Protein AF-A0A958BNV0-F1 (afdb_monomer_lite)

Sequence (176 aa):
ELPTTLLKIGLMYMAAPEGFHGDPGAAIEHLELARALASSGSEEYFRSVAALGFASGMDGDLESAAQYFEEALTLRPNEPALQFLSGYFALESGKFDLAITRLRESLESGVCTKEAYGALGEAYGALGEEKTAEKFRALFESTSGAKPCEASYFIWKSETRLGEIQAMLKSLRPAP

Radius of gyration: 17.35 Å; chains: 1; bounding box: 41×33×57 Å

Secondary structure (DSSP, 8-state):
-HHHHHHHHHHHHHS--TT----HHHHHHHHHHHHHHSPTTSHHHHHHHHHHHHHHHHHT-HHHHHHHHHHHHHH-TT-HHHHHHHHHHHHHTT-HHHHHHHHHHHHHTTTTHHHHHHHHHHHHHHTT-HHHHHHHHHHHHH--SPPP-THHHHHH-----HHHHHHHHHHHSPP-

pLDDT: mean 82.77, std 16.57, range [38.88, 97.81]

Foldseek 3Di:
DQLVLLLLQLLVLQPQPPPGDRDLVSSLVSLVVSLVPDDPLDPSNLLSLLSNLQSCLVVVVLVSNLVSLVVSCVSPVLDLLSLQSNLQSCLVVLVLVSNLVSLVSSVVVLAQPLVSLQSNLSSCVSVVVNVRSVVSVVVNVPDDPRDHHCVVVSSPVPPQPPVNSVVVVVVPDDDD

Structure (mmCIF, N/CA/C/O backbone):
data_AF-A0A958BNV0-F1
#
_entry.id   AF-A0A958BNV0-F1
#
loop_
_atom_site.group_PDB
_atom_site.id
_atom_site.type_symbol
_atom_site.label_atom_id
_atom_site.label_alt_id
_atom_site.label_comp_id
_atom_site.label_asym_id
_atom_site.label_entity_id
_atom_site.label_seq_id
_atom_site.pdbx_PDB_ins_code
_atom_site.Cartn_x
_atom_site.Cartn_y
_atom_site.Cartn_z
_atom_site.occupancy
_atom_site.B_iso_or_equiv
_atom_site.auth_seq_id
_atom_site.auth_comp_id
_atom_site.auth_asym_id
_atom_site.auth_atom_id
_atom_site.pdbx_PDB_model_num
ATOM 1 N N . GLU A 1 1 ? 21.223 2.306 -15.512 1.00 72.62 1 GLU A N 1
ATOM 2 C CA . GLU A 1 1 ? 20.887 1.156 -16.378 1.00 72.62 1 GLU A CA 1
ATOM 3 C C . GLU A 1 1 ? 19.448 1.309 -16.859 1.00 72.62 1 GLU A C 1
ATOM 5 O O . GLU A 1 1 ? 18.705 2.064 -16.238 1.00 72.62 1 GLU A O 1
ATOM 10 N N . LEU A 1 2 ? 19.061 0.665 -17.965 1.00 81.94 2 LEU A N 1
ATOM 11 C CA . LEU A 1 2 ? 17.737 0.849 -18.579 1.00 81.94 2 LEU A CA 1
ATOM 12 C C . LEU A 1 2 ? 16.550 0.613 -17.610 1.00 81.94 2 LEU A C 1
ATOM 14 O O . LEU A 1 2 ? 15.661 1.467 -17.598 1.00 81.94 2 LEU A O 1
ATOM 18 N N . PRO A 1 3 ? 16.543 -0.423 -16.737 1.00 82.44 3 PRO A N 1
ATOM 19 C CA . PRO A 1 3 ? 15.467 -0.621 -15.756 1.00 82.44 3 PRO A CA 1
ATOM 20 C C . PRO A 1 3 ? 15.329 0.556 -14.786 1.00 82.44 3 PRO A C 1
ATOM 22 O O . PRO A 1 3 ? 14.235 1.054 -14.541 1.00 82.44 3 PRO A O 1
ATOM 25 N N . THR A 1 4 ? 16.455 1.078 -14.291 1.00 84.38 4 THR A N 1
ATOM 26 C CA . THR A 1 4 ? 16.480 2.250 -13.407 1.00 84.38 4 THR A CA 1
ATOM 27 C C . THR A 1 4 ? 15.919 3.495 -14.096 1.00 84.38 4 THR A C 1
ATOM 29 O O . THR A 1 4 ? 15.238 4.300 -13.463 1.00 84.38 4 THR A O 1
ATOM 32 N N . THR A 1 5 ? 16.218 3.689 -15.384 1.00 82.81 5 THR A N 1
ATOM 33 C CA . THR A 1 5 ? 15.708 4.829 -16.159 1.00 82.81 5 THR A CA 1
ATOM 34 C C . THR A 1 5 ? 14.199 4.728 -16.360 1.00 82.81 5 THR A C 1
ATOM 36 O O . THR A 1 5 ? 13.499 5.715 -16.150 1.00 82.81 5 THR A O 1
ATOM 39 N N . LEU A 1 6 ? 13.694 3.544 -16.705 1.00 85.06 6 LEU A N 1
ATOM 40 C CA . LEU A 1 6 ? 12.261 3.295 -16.869 1.00 85.06 6 LEU A CA 1
ATOM 41 C C . LEU A 1 6 ? 11.497 3.482 -15.557 1.00 85.06 6 LEU A C 1
ATOM 43 O O . LEU A 1 6 ? 10.493 4.191 -15.541 1.00 85.06 6 LEU A O 1
ATOM 47 N N . LEU A 1 7 ? 12.037 2.970 -14.446 1.00 85.12 7 LEU A N 1
ATOM 48 C CA . LEU A 1 7 ? 11.500 3.209 -13.107 1.00 85.12 7 LEU A CA 1
ATOM 49 C C . LEU A 1 7 ? 11.358 4.713 -12.837 1.00 85.12 7 LEU A C 1
ATOM 51 O O . LEU A 1 7 ? 10.289 5.181 -12.461 1.00 85.12 7 LEU A O 1
ATOM 55 N N . LYS A 1 8 ? 12.412 5.498 -13.088 1.00 82.31 8 LYS A N 1
ATOM 56 C CA . LYS A 1 8 ? 12.392 6.957 -12.885 1.00 82.31 8 LYS A CA 1
ATOM 57 C C . LYS A 1 8 ? 11.352 7.673 -13.751 1.00 82.31 8 LYS A C 1
ATOM 59 O O . LYS A 1 8 ? 10.729 8.616 -13.271 1.00 82.31 8 LYS A O 1
ATOM 64 N N . ILE A 1 9 ? 11.163 7.246 -15.001 1.00 80.31 9 ILE A N 1
ATOM 65 C CA . ILE A 1 9 ? 10.136 7.813 -15.888 1.00 80.31 9 ILE A CA 1
ATOM 66 C C . ILE A 1 9 ? 8.737 7.493 -15.351 1.00 80.31 9 ILE A C 1
ATOM 68 O O . ILE A 1 9 ? 7.910 8.396 -15.254 1.00 80.31 9 ILE A O 1
ATOM 72 N N . GLY A 1 10 ? 8.493 6.249 -14.933 1.00 82.25 10 GLY A N 1
ATOM 73 C CA . GLY A 1 10 ? 7.226 5.857 -14.316 1.00 82.25 10 GLY A CA 1
ATOM 74 C C . GLY A 1 10 ? 6.901 6.682 -13.068 1.00 82.25 10 GLY A C 1
ATOM 75 O O . GLY A 1 10 ? 5.823 7.259 -12.962 1.00 82.25 10 GLY A O 1
ATOM 76 N N . LEU A 1 11 ? 7.875 6.846 -12.165 1.00 80.88 11 LEU A N 1
ATOM 77 C CA . LEU A 1 11 ? 7.724 7.687 -10.970 1.00 80.88 11 LEU A CA 1
ATOM 78 C C . LEU A 1 11 ? 7.418 9.159 -11.310 1.00 80.88 11 LEU A C 1
ATOM 80 O O . LEU A 1 11 ? 6.654 9.801 -10.595 1.00 80.88 11 LEU A O 1
ATOM 84 N N . MET A 1 12 ? 7.968 9.697 -12.403 1.00 77.06 12 MET A N 1
ATOM 85 C CA . MET A 1 12 ? 7.686 11.066 -12.855 1.00 77.06 12 MET A CA 1
ATOM 86 C C . MET A 1 12 ? 6.234 11.236 -13.309 1.00 77.06 12 MET A C 1
ATOM 88 O O . MET A 1 12 ? 5.615 12.237 -12.951 1.00 77.06 12 MET A O 1
ATOM 92 N N . TYR A 1 13 ? 5.691 10.281 -14.069 1.00 77.56 13 TYR A N 1
ATOM 93 C CA . TYR A 1 13 ? 4.287 10.326 -14.488 1.00 77.56 13 TYR A CA 1
ATOM 94 C C . TYR A 1 13 ? 3.330 10.324 -13.289 1.00 77.56 13 TYR A C 1
ATOM 96 O O . TYR A 1 13 ? 2.276 10.951 -13.349 1.00 77.56 13 TYR A O 1
ATOM 104 N N . MET A 1 14 ? 3.740 9.734 -12.162 1.00 77.25 14 MET A N 1
ATOM 105 C CA . MET A 1 14 ? 2.995 9.814 -10.902 1.00 77.25 14 MET A CA 1
ATOM 106 C C . MET A 1 14 ? 3.199 11.132 -10.137 1.00 77.25 14 MET A C 1
ATOM 108 O O . MET A 1 14 ? 2.303 11.560 -9.415 1.00 77.25 14 MET A O 1
ATOM 112 N N . ALA A 1 15 ? 4.366 11.775 -10.254 1.00 65.50 15 ALA A N 1
ATOM 113 C CA . ALA A 1 15 ? 4.792 12.864 -9.369 1.00 65.50 15 ALA A CA 1
ATOM 114 C C . ALA A 1 15 ? 4.165 14.245 -9.652 1.00 65.50 15 ALA A C 1
ATOM 116 O O . ALA A 1 15 ? 4.508 15.189 -8.946 1.00 65.50 15 ALA A O 1
ATOM 117 N N . ALA A 1 16 ? 3.265 14.375 -10.636 1.00 58.59 16 ALA A N 1
ATOM 118 C CA . ALA A 1 16 ? 2.461 15.579 -10.899 1.00 58.59 16 ALA A CA 1
ATOM 119 C C . ALA A 1 16 ? 3.199 16.921 -10.636 1.00 58.59 16 ALA A C 1
ATOM 121 O O . ALA A 1 16 ? 2.752 17.715 -9.800 1.00 58.59 16 ALA A O 1
ATOM 122 N N . PRO A 1 17 ? 4.359 17.188 -11.280 1.00 52.16 17 PRO A N 1
ATOM 123 C CA . PRO A 1 17 ? 5.038 18.467 -11.098 1.00 52.16 17 PRO A CA 1
ATOM 124 C C . PRO A 1 17 ? 4.099 19.616 -11.501 1.00 52.16 17 PRO A C 1
ATOM 126 O O . PRO A 1 17 ? 3.302 19.467 -12.427 1.00 52.16 17 PRO A O 1
ATOM 129 N N . GLU A 1 18 ? 4.180 20.733 -10.766 1.00 38.88 18 GLU A N 1
ATOM 130 C CA . GLU A 1 18 ? 3.240 21.868 -10.787 1.00 38.88 18 GLU A CA 1
ATOM 131 C C . GLU A 1 18 ? 2.550 22.098 -12.147 1.00 38.88 18 GLU A C 1
ATOM 133 O O . GLU A 1 18 ? 3.185 22.464 -13.136 1.00 38.88 18 GLU A O 1
ATOM 138 N N . GLY A 1 19 ? 1.227 21.899 -12.183 1.00 41.50 19 GLY A N 1
ATOM 139 C CA . GLY A 1 19 ? 0.388 22.151 -13.361 1.00 41.50 19 GLY A CA 1
ATOM 140 C C . GLY A 1 19 ? 0.072 20.932 -14.235 1.00 41.50 19 GLY A C 1
ATOM 141 O O . GLY A 1 19 ? -0.676 21.082 -15.200 1.00 41.50 19 GLY A O 1
ATOM 142 N N . PHE A 1 20 ? 0.577 19.741 -13.902 1.00 45.59 20 PHE A N 1
ATOM 143 C CA . PHE A 1 20 ? 0.160 18.478 -14.519 1.00 45.59 20 PHE A CA 1
ATOM 144 C C . PHE A 1 20 ? -0.625 17.613 -13.529 1.00 45.59 20 PHE A C 1
ATOM 146 O O . PHE A 1 20 ? -0.197 17.421 -12.395 1.00 45.59 20 PHE A O 1
ATOM 153 N N . HIS A 1 21 ? -1.757 17.055 -13.965 1.00 56.28 21 HIS A N 1
ATOM 154 C CA . HIS A 1 21 ? -2.347 15.903 -13.285 1.00 56.28 21 HIS A CA 1
ATOM 155 C C . HIS A 1 21 ? -1.420 14.701 -13.514 1.00 56.28 21 HIS A C 1
ATOM 157 O O . HIS A 1 21 ? -0.919 14.527 -14.625 1.00 56.28 21 HIS A O 1
ATOM 163 N N . GLY A 1 22 ? -1.147 13.916 -12.468 1.00 67.38 22 GLY A N 1
ATOM 164 C CA . GLY A 1 22 ? -0.410 12.662 -12.625 1.00 67.38 22 GLY A CA 1
ATOM 165 C C . GLY A 1 22 ? -1.139 11.744 -13.608 1.00 67.38 22 GLY A C 1
ATOM 166 O O . GLY A 1 22 ? -2.368 11.730 -13.634 1.00 67.38 22 GLY A O 1
ATOM 167 N N . ASP A 1 23 ? -0.382 11.015 -14.421 1.00 81.19 23 ASP A N 1
ATOM 168 C CA . ASP A 1 23 ? -0.899 10.057 -15.399 1.00 81.19 23 ASP A CA 1
ATOM 169 C C . ASP A 1 23 ? -0.504 8.644 -14.941 1.00 81.19 23 ASP A C 1
ATOM 171 O O . ASP A 1 23 ? 0.581 8.156 -15.282 1.00 81.19 23 ASP A O 1
ATOM 175 N N . PRO A 1 24 ? -1.318 8.009 -14.078 1.00 82.00 24 PRO A N 1
ATOM 176 C CA . PRO A 1 24 ? -0.999 6.690 -13.551 1.00 82.00 24 PRO A CA 1
ATOM 177 C C . PRO A 1 24 ? -0.956 5.625 -14.657 1.00 82.00 24 PRO A C 1
ATOM 179 O O . PRO A 1 24 ? -0.101 4.745 -14.593 1.00 82.00 24 PRO A O 1
ATOM 182 N N . GLY A 1 25 ? -1.762 5.753 -15.716 1.00 85.88 25 GLY A N 1
ATOM 183 C CA . GLY A 1 25 ? -1.708 4.869 -16.883 1.00 85.88 25 GLY A CA 1
ATOM 184 C C . GLY A 1 25 ? -0.348 4.913 -17.585 1.00 85.88 25 GLY A C 1
ATOM 185 O O . GLY A 1 25 ? 0.303 3.880 -17.758 1.00 85.88 25 GLY A O 1
ATOM 186 N N . ALA A 1 26 ? 0.149 6.112 -17.904 1.00 85.25 26 ALA A N 1
ATOM 187 C CA . ALA A 1 26 ? 1.483 6.271 -18.489 1.00 85.25 26 ALA A CA 1
ATOM 188 C C . ALA A 1 26 ? 2.604 5.824 -17.533 1.00 85.25 26 ALA A C 1
ATOM 190 O O . ALA A 1 26 ? 3.645 5.327 -17.979 1.00 85.25 26 ALA A O 1
ATOM 191 N N . ALA A 1 27 ? 2.410 5.972 -16.218 1.00 87.31 27 ALA A N 1
ATOM 192 C CA . ALA A 1 27 ? 3.346 5.445 -15.231 1.00 87.31 27 ALA A CA 1
ATOM 193 C C . ALA A 1 27 ? 3.431 3.914 -15.298 1.00 87.31 27 ALA A C 1
ATOM 195 O O . ALA A 1 27 ? 4.539 3.376 -15.359 1.00 87.31 27 ALA A O 1
ATOM 196 N N . ILE A 1 28 ? 2.286 3.226 -15.340 1.00 92.00 28 ILE A N 1
ATOM 197 C CA . ILE A 1 28 ? 2.195 1.760 -15.368 1.00 92.00 28 ILE A CA 1
ATOM 198 C C . ILE A 1 28 ? 2.986 1.180 -16.545 1.00 92.00 28 ILE A C 1
ATOM 200 O O . ILE A 1 28 ? 3.789 0.272 -16.336 1.00 92.00 28 ILE A O 1
ATOM 204 N N . GLU A 1 29 ? 2.860 1.749 -17.749 1.00 89.50 29 GLU A N 1
ATOM 205 C CA . GLU A 1 29 ? 3.590 1.268 -18.935 1.00 89.50 29 GLU A CA 1
ATOM 206 C C . GLU A 1 29 ? 5.113 1.226 -18.716 1.00 89.50 29 GLU A C 1
ATOM 208 O O . GLU A 1 29 ? 5.786 0.239 -19.026 1.00 89.50 29 GLU A O 1
ATOM 213 N N . HIS A 1 30 ? 5.673 2.295 -18.149 1.00 88.19 30 HIS A N 1
ATOM 214 C CA . HIS A 1 30 ? 7.113 2.402 -17.924 1.00 88.19 30 HIS A CA 1
ATOM 215 C C . HIS A 1 30 ? 7.578 1.529 -16.758 1.00 88.19 30 HIS A C 1
ATOM 217 O O . HIS A 1 30 ? 8.667 0.952 -16.815 1.00 88.19 30 HIS A O 1
ATOM 223 N N . LEU A 1 31 ? 6.767 1.417 -15.706 1.00 91.31 31 LEU A N 1
ATOM 224 C CA . LEU A 1 31 ? 7.084 0.595 -14.543 1.00 91.31 31 LEU A CA 1
ATOM 225 C C . LEU A 1 31 ? 7.021 -0.904 -14.865 1.00 91.31 31 LEU A C 1
ATOM 227 O O . LEU A 1 31 ? 7.844 -1.663 -14.357 1.00 91.31 31 LEU A O 1
ATOM 231 N N . GLU A 1 32 ? 6.125 -1.325 -15.759 1.00 93.94 32 GLU A N 1
ATOM 232 C CA . GLU A 1 32 ? 6.072 -2.705 -16.247 1.00 93.94 32 GLU A CA 1
ATOM 233 C C . GLU A 1 32 ? 7.331 -3.092 -17.016 1.00 93.94 32 GLU A C 1
ATOM 235 O O . GLU A 1 32 ? 7.940 -4.136 -16.767 1.00 93.94 32 GLU A O 1
ATOM 240 N N . LEU A 1 33 ? 7.790 -2.211 -17.907 1.00 91.94 33 LEU A N 1
ATOM 241 C CA . LEU A 1 33 ? 9.056 -2.412 -18.607 1.00 91.94 33 LEU A CA 1
ATOM 242 C C . LEU A 1 33 ? 10.240 -2.422 -17.630 1.00 91.94 33 LEU A C 1
ATOM 244 O O . LEU A 1 33 ? 11.161 -3.226 -17.788 1.00 91.94 33 LEU A O 1
ATOM 248 N N . ALA A 1 34 ? 10.221 -1.562 -16.607 1.00 90.56 34 ALA A N 1
ATOM 249 C CA . ALA A 1 34 ? 11.246 -1.549 -15.566 1.00 90.56 34 ALA A CA 1
ATOM 250 C C . ALA A 1 34 ? 11.286 -2.875 -14.793 1.00 90.56 34 ALA A C 1
ATOM 252 O O . ALA A 1 34 ? 12.367 -3.439 -14.615 1.00 90.56 34 ALA A O 1
ATOM 253 N N . ARG A 1 35 ? 10.120 -3.405 -14.403 1.00 94.31 35 ARG A N 1
ATOM 254 C CA . ARG A 1 35 ? 9.970 -4.709 -13.744 1.00 94.31 35 ARG A CA 1
ATOM 255 C C . ARG A 1 35 ? 10.486 -5.846 -14.623 1.00 94.31 35 ARG A C 1
ATOM 257 O O . ARG A 1 35 ? 11.293 -6.643 -14.158 1.00 94.31 35 ARG A O 1
ATOM 264 N N . ALA A 1 36 ? 10.063 -5.898 -15.886 1.00 93.62 36 ALA A N 1
ATOM 265 C CA . ALA A 1 36 ? 10.410 -6.975 -16.815 1.00 93.62 36 ALA A CA 1
ATOM 266 C C . ALA A 1 36 ? 11.915 -7.057 -17.123 1.00 93.62 36 ALA A C 1
ATOM 268 O O . ALA A 1 36 ? 12.434 -8.135 -17.410 1.00 93.62 36 ALA A O 1
ATOM 269 N N . LEU A 1 37 ? 12.615 -5.920 -17.086 1.00 91.81 37 LEU A N 1
ATOM 270 C CA . LEU A 1 37 ? 14.051 -5.840 -17.361 1.00 91.81 37 LEU A CA 1
ATOM 271 C C . LEU A 1 37 ? 14.920 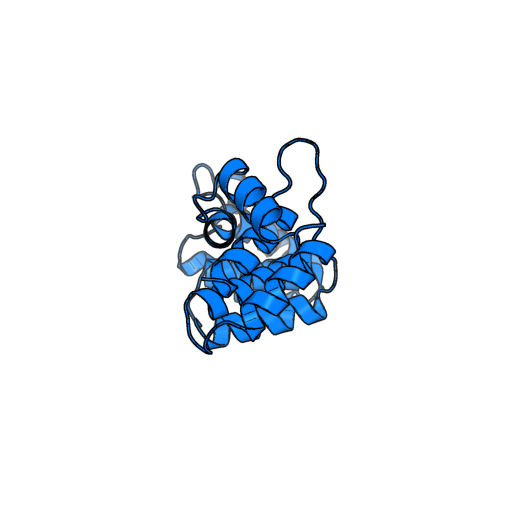-5.926 -16.100 1.00 91.81 37 LEU A C 1
ATOM 273 O O . LEU A 1 37 ? 16.133 -6.118 -16.213 1.00 91.81 37 LEU A O 1
ATOM 277 N N . ALA A 1 38 ? 14.341 -5.746 -14.913 1.00 91.19 38 ALA A N 1
ATOM 278 C CA . ALA A 1 38 ? 15.059 -5.870 -13.656 1.00 91.19 38 ALA A CA 1
ATOM 279 C C . ALA A 1 38 ? 15.240 -7.346 -13.276 1.00 91.19 38 ALA A C 1
ATOM 281 O O . ALA A 1 38 ? 14.347 -8.175 -13.440 1.00 91.19 38 ALA A O 1
ATOM 282 N N . SER A 1 39 ? 16.403 -7.679 -12.717 1.00 91.25 39 SER A N 1
ATOM 283 C CA . SER A 1 39 ? 16.641 -9.011 -12.163 1.00 91.25 39 SER A CA 1
ATOM 284 C C . SER A 1 39 ? 15.687 -9.272 -10.997 1.00 91.25 39 SER A C 1
ATOM 286 O O . SER A 1 39 ? 15.598 -8.460 -10.075 1.00 91.25 39 SER A O 1
ATOM 288 N N . SER A 1 40 ? 15.021 -10.428 -10.997 1.00 84.00 40 SER A N 1
ATOM 289 C CA . SER A 1 40 ? 14.136 -10.839 -9.904 1.00 84.00 40 SER A CA 1
ATOM 290 C C . SER A 1 40 ? 14.866 -10.762 -8.557 1.00 84.00 40 SER A C 1
ATOM 292 O O . SER A 1 40 ? 15.915 -11.388 -8.385 1.00 84.00 40 SER A O 1
ATOM 294 N N . GLY A 1 41 ? 14.321 -9.994 -7.612 1.00 83.44 41 GLY A N 1
ATOM 295 C CA . GLY A 1 41 ? 14.915 -9.769 -6.289 1.00 83.44 41 GLY A CA 1
ATOM 296 C C . GLY A 1 41 ? 15.878 -8.578 -6.186 1.00 83.44 41 GLY A C 1
ATOM 297 O O . GLY A 1 41 ? 16.385 -8.323 -5.093 1.00 83.44 41 GLY A O 1
ATOM 298 N N . SER A 1 42 ? 16.128 -7.830 -7.269 1.00 88.81 42 SER A N 1
ATOM 299 C CA . SER A 1 42 ? 16.881 -6.571 -7.190 1.00 88.81 42 SER A CA 1
ATOM 300 C C . SER A 1 42 ? 16.068 -5.458 -6.513 1.00 88.81 42 SER A C 1
ATOM 302 O O . SER A 1 42 ? 14.838 -5.521 -6.423 1.00 88.81 42 SER A O 1
ATOM 304 N N . GLU A 1 43 ? 16.755 -4.410 -6.047 1.00 86.69 43 GLU A N 1
ATOM 305 C CA . GLU A 1 43 ? 16.107 -3.200 -5.521 1.00 86.69 43 GLU A CA 1
ATOM 306 C C . GLU A 1 43 ? 15.187 -2.569 -6.575 1.00 86.69 43 GLU A C 1
ATOM 308 O O . GLU A 1 43 ? 14.071 -2.168 -6.265 1.00 86.69 43 GLU A O 1
ATOM 313 N N . GLU A 1 44 ? 15.624 -2.512 -7.832 1.00 87.56 44 GLU A N 1
ATOM 314 C CA . GLU A 1 44 ? 14.852 -1.966 -8.949 1.00 87.56 44 GLU A CA 1
ATOM 315 C C . GLU A 1 44 ? 13.592 -2.782 -9.217 1.00 87.56 44 GLU A C 1
ATOM 317 O O . GLU A 1 44 ? 12.542 -2.188 -9.455 1.00 87.56 44 GLU A O 1
ATOM 322 N N . TYR A 1 45 ? 13.675 -4.114 -9.145 1.00 91.25 45 TYR A N 1
ATOM 323 C CA . TYR A 1 45 ? 12.509 -4.981 -9.289 1.00 91.25 45 TYR A CA 1
ATOM 324 C C . TYR A 1 45 ? 11.487 -4.675 -8.193 1.00 91.25 45 TYR A C 1
ATOM 326 O O . TYR A 1 45 ? 10.346 -4.325 -8.488 1.00 91.25 45 TYR A O 1
ATOM 334 N N . PHE A 1 46 ? 11.925 -4.701 -6.930 1.00 91.62 46 PHE A N 1
ATOM 335 C CA . PHE A 1 46 ? 11.081 -4.377 -5.781 1.00 91.62 46 PHE A CA 1
ATOM 336 C C . PHE A 1 46 ? 10.433 -2.990 -5.912 1.00 91.62 46 PHE A C 1
ATOM 338 O O . PHE A 1 46 ? 9.221 -2.853 -5.758 1.00 91.62 46 PHE A O 1
ATOM 345 N N . ARG A 1 47 ? 11.221 -1.962 -6.247 1.00 88.75 47 ARG A N 1
ATOM 346 C CA . ARG A 1 47 ? 10.722 -0.589 -6.400 1.00 88.75 47 ARG A CA 1
ATOM 347 C C . ARG A 1 47 ? 9.748 -0.439 -7.561 1.00 88.75 47 ARG A C 1
ATOM 349 O O . ARG A 1 47 ? 8.810 0.342 -7.442 1.00 88.75 47 ARG A O 1
AT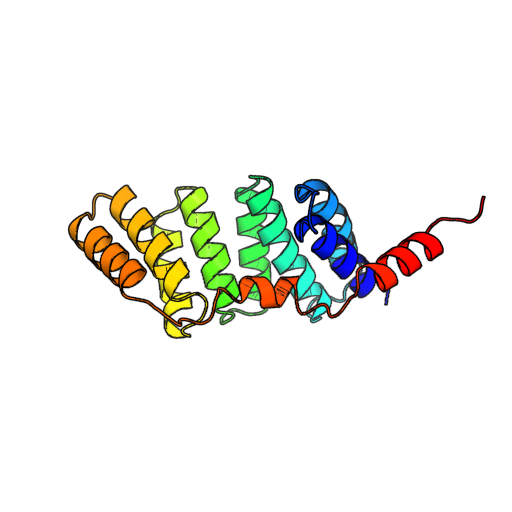OM 356 N N . SER A 1 48 ? 9.960 -1.162 -8.660 1.00 91.06 48 SER A N 1
ATOM 357 C CA . SER A 1 48 ? 9.056 -1.137 -9.816 1.00 91.06 48 SER A CA 1
ATOM 358 C C . SER A 1 48 ? 7.715 -1.769 -9.467 1.00 91.06 48 SER A C 1
ATOM 360 O O . SER A 1 48 ? 6.683 -1.163 -9.727 1.00 91.06 48 SER A O 1
ATOM 362 N N . VAL A 1 49 ? 7.720 -2.923 -8.794 1.00 94.12 49 VAL A N 1
ATOM 363 C CA . VAL A 1 49 ? 6.496 -3.592 -8.321 1.00 94.12 49 VAL A CA 1
ATOM 364 C C . VAL A 1 49 ? 5.754 -2.731 -7.291 1.00 94.12 49 VAL A C 1
ATOM 366 O O . VAL A 1 49 ? 4.555 -2.508 -7.420 1.00 94.12 49 VAL A O 1
ATOM 369 N N . ALA A 1 50 ? 6.459 -2.168 -6.307 1.00 91.94 50 ALA A N 1
ATOM 370 C CA . ALA A 1 50 ? 5.867 -1.255 -5.327 1.00 91.94 50 ALA A CA 1
ATOM 371 C C . ALA A 1 50 ? 5.220 -0.024 -5.990 1.00 91.94 50 ALA A C 1
ATOM 373 O O . ALA A 1 50 ? 4.112 0.379 -5.630 1.00 91.94 50 ALA A O 1
ATOM 374 N N . ALA A 1 51 ? 5.903 0.564 -6.977 1.00 89.69 51 ALA A N 1
ATOM 375 C CA . ALA A 1 51 ? 5.389 1.694 -7.737 1.00 89.69 51 ALA A CA 1
ATOM 376 C C . ALA A 1 51 ? 4.195 1.307 -8.623 1.00 89.69 51 ALA A C 1
ATOM 378 O O . ALA A 1 51 ? 3.269 2.103 -8.731 1.00 89.69 51 ALA A O 1
ATOM 379 N N . LEU A 1 52 ? 4.176 0.101 -9.207 1.00 93.56 52 LEU A N 1
ATOM 380 C CA . LEU A 1 52 ? 3.026 -0.421 -9.957 1.00 93.56 52 LEU A CA 1
ATOM 381 C C . LEU A 1 52 ? 1.794 -0.565 -9.066 1.00 93.56 52 LEU A C 1
ATOM 383 O O . LEU A 1 52 ? 0.703 -0.183 -9.484 1.00 93.56 52 LEU A O 1
ATOM 387 N N . GLY A 1 53 ? 1.966 -1.054 -7.834 1.00 93.56 53 GLY A N 1
ATOM 388 C CA . GLY A 1 53 ? 0.875 -1.143 -6.861 1.00 93.56 53 GLY A CA 1
ATOM 389 C C . GLY A 1 53 ? 0.260 0.219 -6.562 1.00 93.56 53 GLY A C 1
ATOM 390 O O . GLY A 1 53 ? -0.956 0.386 -6.634 1.00 93.56 53 GLY A O 1
ATOM 391 N N . PHE A 1 54 ? 1.105 1.222 -6.315 1.00 90.50 54 PHE A N 1
ATOM 392 C CA . PHE A 1 54 ? 0.645 2.591 -6.097 1.00 90.50 54 PHE A CA 1
ATOM 393 C C . PHE A 1 54 ? -0.015 3.194 -7.347 1.00 90.50 54 PHE A C 1
ATOM 395 O O . PHE A 1 54 ? -1.107 3.7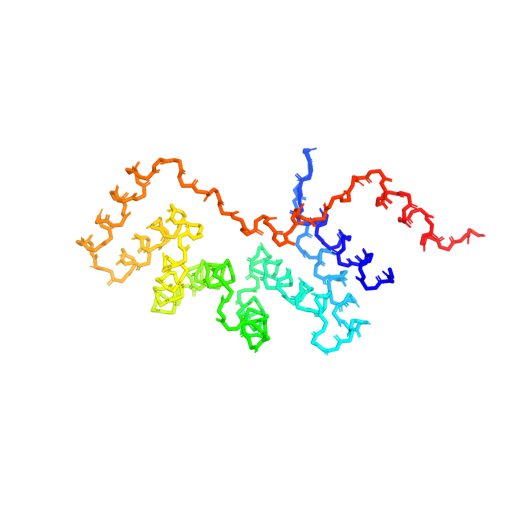46 -7.245 1.00 90.50 54 PHE A O 1
ATOM 402 N N . ALA A 1 55 ? 0.609 3.061 -8.521 1.00 89.75 55 ALA A N 1
ATOM 403 C CA . ALA A 1 55 ? 0.084 3.593 -9.776 1.00 89.75 55 ALA A CA 1
ATOM 404 C C . ALA A 1 55 ? -1.282 2.987 -10.127 1.00 89.75 55 ALA A C 1
ATOM 406 O O . ALA A 1 55 ? -2.207 3.727 -10.436 1.00 89.75 55 ALA A O 1
ATOM 407 N N . SER A 1 56 ? -1.427 1.665 -10.000 1.00 92.75 56 SER A N 1
ATOM 408 C CA . SER A 1 56 ? -2.691 0.962 -10.265 1.00 92.75 56 SER A CA 1
ATOM 409 C C . SER A 1 56 ? -3.787 1.403 -9.296 1.00 92.75 56 SER A C 1
ATOM 411 O O . SER A 1 56 ? -4.917 1.646 -9.706 1.00 92.75 56 SER A O 1
ATOM 413 N N . GLY A 1 57 ? -3.446 1.592 -8.017 1.00 90.88 57 GLY A N 1
ATOM 414 C CA . GLY A 1 57 ? -4.391 2.100 -7.025 1.00 90.88 57 GLY A CA 1
ATOM 415 C C . GLY A 1 57 ? -4.866 3.519 -7.346 1.00 90.88 57 GLY A C 1
ATOM 416 O O . GLY A 1 57 ? -6.055 3.808 -7.250 1.00 90.88 57 GLY A O 1
ATOM 417 N N . MET A 1 58 ? -3.951 4.386 -7.791 1.00 87.56 58 MET A N 1
ATOM 418 C CA . MET A 1 58 ? -4.272 5.744 -8.247 1.00 87.56 58 MET A CA 1
ATOM 419 C C . MET A 1 58 ? -5.100 5.762 -9.541 1.00 87.56 58 MET A C 1
ATOM 421 O O . MET A 1 58 ? -5.903 6.672 -9.726 1.00 87.56 58 MET A O 1
ATOM 425 N N . ASP A 1 59 ? -4.916 4.773 -10.418 1.00 89.75 59 ASP A N 1
ATOM 426 C CA . ASP A 1 59 ? -5.720 4.574 -11.634 1.00 89.75 59 ASP A CA 1
ATOM 427 C C . ASP A 1 59 ? -7.124 4.009 -11.334 1.00 89.75 59 ASP A C 1
ATOM 429 O O . ASP A 1 59 ? -8.003 3.997 -12.192 1.00 89.75 59 ASP A O 1
ATOM 433 N N . GLY A 1 60 ? -7.357 3.549 -10.100 1.00 92.00 60 GLY A N 1
ATOM 434 C CA . GLY A 1 60 ? -8.596 2.895 -9.680 1.00 92.00 60 GLY A CA 1
ATOM 435 C C . GLY A 1 60 ? -8.643 1.393 -9.974 1.00 92.00 60 GLY A C 1
ATOM 436 O O . GLY A 1 60 ? -9.624 0.738 -9.614 1.00 92.00 60 GLY A O 1
ATOM 437 N N . ASP A 1 61 ? -7.589 0.815 -10.557 1.00 95.69 61 ASP A N 1
ATOM 438 C CA . ASP A 1 61 ? -7.420 -0.636 -10.665 1.00 95.69 61 ASP A CA 1
ATOM 439 C C . ASP A 1 61 ? -6.918 -1.215 -9.334 1.00 95.69 61 ASP A C 1
ATOM 441 O O . ASP A 1 61 ? -5.750 -1.570 -9.129 1.00 95.69 61 ASP A O 1
ATOM 445 N N . LEU A 1 62 ? -7.853 -1.287 -8.392 1.00 94.94 62 LEU A N 1
ATOM 446 C CA . LEU A 1 62 ? -7.613 -1.750 -7.033 1.00 94.94 62 LEU A CA 1
ATOM 447 C C . LEU A 1 62 ? -7.284 -3.250 -6.953 1.00 94.94 62 LEU A C 1
ATOM 449 O O . LEU A 1 62 ? -6.683 -3.703 -5.974 1.00 94.94 62 LEU A O 1
ATOM 453 N N . GLU A 1 63 ? -7.668 -4.036 -7.962 1.00 96.00 63 GLU A N 1
ATOM 454 C CA . GLU A 1 63 ? -7.337 -5.459 -8.020 1.00 96.00 63 GLU A CA 1
ATOM 455 C C . GLU A 1 63 ? -5.861 -5.651 -8.368 1.00 96.00 63 GLU A C 1
ATOM 457 O O . GLU A 1 63 ? -5.145 -6.321 -7.614 1.00 96.00 63 GLU A O 1
ATOM 462 N N . SER A 1 64 ? -5.383 -5.002 -9.434 1.00 95.69 64 SER A N 1
ATOM 463 C CA . SER A 1 64 ? -3.962 -5.014 -9.796 1.00 95.69 64 SER A CA 1
ATOM 464 C C . SER A 1 64 ? -3.101 -4.394 -8.697 1.00 95.69 64 SER A C 1
ATOM 466 O O . SER A 1 64 ? -2.056 -4.946 -8.347 1.00 95.69 64 SER A O 1
ATOM 468 N N . ALA A 1 65 ? -3.566 -3.306 -8.071 1.00 95.44 65 ALA A N 1
ATOM 469 C CA . ALA A 1 65 ? -2.878 -2.690 -6.938 1.00 95.44 65 ALA A CA 1
ATOM 470 C C . ALA A 1 65 ? -2.605 -3.701 -5.815 1.00 95.44 65 ALA A C 1
ATOM 472 O O . ALA A 1 65 ? -1.470 -3.839 -5.355 1.00 95.44 65 ALA A O 1
ATOM 473 N N . ALA A 1 66 ? -3.632 -4.456 -5.411 1.00 95.75 66 ALA A N 1
ATOM 474 C CA . ALA A 1 66 ? -3.505 -5.475 -4.376 1.00 95.75 66 ALA A CA 1
ATOM 475 C C . ALA A 1 66 ? -2.512 -6.581 -4.769 1.00 95.75 66 ALA A C 1
ATOM 477 O O . ALA A 1 66 ? -1.705 -6.992 -3.936 1.00 95.75 66 ALA A O 1
ATOM 478 N N . GLN A 1 67 ? -2.527 -7.033 -6.027 1.00 96.94 67 GLN A N 1
ATOM 479 C CA . GLN A 1 67 ? -1.589 -8.050 -6.515 1.00 96.94 67 GLN A CA 1
ATOM 480 C C . GLN A 1 67 ? -0.136 -7.565 -6.442 1.00 96.94 67 GLN A C 1
ATOM 482 O O . GLN A 1 67 ? 0.720 -8.273 -5.908 1.00 96.94 67 GLN A O 1
ATOM 487 N N . TYR A 1 68 ? 0.141 -6.343 -6.902 1.00 96.19 68 TYR A N 1
ATOM 488 C CA . TYR A 1 68 ? 1.487 -5.772 -6.838 1.00 96.19 68 TYR A CA 1
ATOM 489 C C . TYR A 1 68 ? 1.951 -5.508 -5.405 1.00 96.19 68 TYR A C 1
ATOM 491 O O . TYR A 1 68 ? 3.120 -5.734 -5.093 1.00 96.19 68 TYR A O 1
ATOM 499 N N . PHE A 1 69 ? 1.067 -5.070 -4.503 1.00 94.56 69 PHE A N 1
ATOM 500 C CA . PHE A 1 69 ? 1.446 -4.911 -3.098 1.00 94.56 69 PHE A CA 1
ATOM 501 C C . PHE A 1 69 ? 1.784 -6.245 -2.435 1.00 94.56 69 PHE A C 1
ATOM 503 O O . PHE A 1 69 ? 2.784 -6.316 -1.726 1.00 94.56 69 PHE A O 1
ATOM 510 N N . GLU A 1 70 ? 1.018 -7.306 -2.686 1.00 95.44 70 GLU A N 1
ATOM 511 C CA . GLU A 1 70 ? 1.339 -8.644 -2.170 1.00 95.44 70 GLU A CA 1
ATOM 512 C C . GLU A 1 70 ? 2.645 -9.193 -2.773 1.00 95.44 70 GLU A C 1
ATOM 514 O O . GLU A 1 70 ? 3.460 -9.789 -2.062 1.00 95.44 70 GLU A O 1
ATOM 519 N N . GLU A 1 71 ? 2.914 -8.932 -4.055 1.00 95.12 71 GLU A N 1
ATOM 520 C CA . GLU A 1 71 ? 4.197 -9.269 -4.682 1.00 95.12 71 GLU A CA 1
ATOM 521 C C . GLU A 1 71 ? 5.362 -8.517 -4.009 1.00 95.12 71 GLU A C 1
ATOM 523 O O . GLU A 1 71 ? 6.356 -9.128 -3.605 1.00 95.12 71 GLU A O 1
ATOM 528 N N . ALA A 1 72 ? 5.236 -7.203 -3.810 1.00 92.38 72 ALA A N 1
ATOM 529 C CA . ALA A 1 72 ? 6.261 -6.397 -3.149 1.00 92.38 72 ALA A CA 1
ATOM 530 C C . ALA A 1 72 ? 6.472 -6.811 -1.680 1.00 92.38 72 ALA A C 1
ATOM 532 O O . ALA A 1 72 ? 7.614 -6.905 -1.222 1.00 92.38 72 ALA A O 1
ATOM 533 N N . LEU A 1 73 ? 5.396 -7.122 -0.951 1.00 92.25 73 LEU A N 1
ATOM 534 C CA . LEU A 1 73 ? 5.454 -7.618 0.426 1.00 92.25 73 LEU A CA 1
ATOM 535 C C . LEU A 1 73 ? 6.024 -9.042 0.509 1.00 92.25 73 LEU A C 1
ATOM 537 O O . LEU A 1 73 ? 6.659 -9.379 1.501 1.00 92.25 73 LEU A O 1
ATOM 541 N N . THR A 1 74 ? 5.908 -9.865 -0.536 1.00 94.25 74 THR A N 1
ATOM 542 C CA . THR A 1 74 ? 6.610 -11.161 -0.596 1.00 94.25 74 THR A CA 1
ATOM 543 C C . THR A 1 74 ? 8.130 -10.968 -0.633 1.00 94.25 74 THR A C 1
ATOM 545 O O . THR A 1 74 ? 8.873 -11.736 -0.020 1.00 94.25 74 THR A O 1
ATOM 548 N N . LEU A 1 75 ? 8.607 -9.920 -1.313 1.00 91.19 75 LEU A N 1
ATOM 549 C CA . LEU A 1 75 ? 10.030 -9.566 -1.363 1.00 91.19 75 LEU A CA 1
ATOM 550 C C . LEU A 1 75 ? 10.505 -8.908 -0.061 1.00 91.19 75 LEU A C 1
ATOM 552 O O . LEU A 1 75 ? 11.629 -9.157 0.381 1.00 91.19 75 LEU A O 1
ATOM 556 N N . ARG A 1 76 ? 9.669 -8.054 0.543 1.00 90.44 76 ARG A N 1
ATOM 557 C CA . ARG A 1 76 ? 9.949 -7.356 1.809 1.00 90.44 76 ARG A CA 1
ATOM 558 C C . ARG A 1 76 ? 8.720 -7.370 2.725 1.00 90.44 76 ARG A C 1
ATOM 560 O O . ARG A 1 76 ? 7.960 -6.403 2.734 1.00 90.44 76 ARG A O 1
ATOM 567 N N . PRO A 1 77 ? 8.555 -8.421 3.550 1.00 89.62 77 PRO A N 1
ATOM 568 C CA . PRO A 1 77 ? 7.353 -8.590 4.378 1.00 89.62 77 PRO A CA 1
ATOM 569 C C . PRO A 1 77 ? 7.160 -7.503 5.437 1.00 89.62 77 PRO A C 1
ATOM 571 O O . PRO A 1 77 ? 6.038 -7.186 5.822 1.00 89.62 77 PRO A O 1
ATOM 574 N N . ASN A 1 78 ? 8.264 -6.911 5.894 1.00 85.69 78 ASN A N 1
ATOM 575 C CA . ASN A 1 78 ? 8.284 -5.956 6.999 1.00 85.69 78 ASN A CA 1
ATOM 576 C C . ASN A 1 78 ? 8.532 -4.526 6.513 1.00 85.69 78 ASN A C 1
ATOM 578 O O . ASN A 1 78 ? 9.236 -3.772 7.181 1.00 85.69 78 ASN A O 1
ATOM 582 N N . GLU A 1 79 ? 8.013 -4.167 5.338 1.00 88.25 79 GLU A N 1
ATOM 583 C CA . GLU A 1 79 ? 8.182 -2.831 4.774 1.00 88.25 79 GLU A CA 1
ATOM 584 C C . GLU A 1 79 ? 7.006 -1.916 5.173 1.00 88.25 79 GLU A C 1
ATOM 586 O O . GLU A 1 79 ? 5.931 -1.994 4.571 1.00 88.25 79 GLU A O 1
ATOM 591 N N . PRO A 1 80 ? 7.155 -1.021 6.167 1.00 87.56 80 PRO A N 1
ATOM 592 C CA . PRO A 1 80 ? 5.988 -0.422 6.812 1.00 87.56 80 PRO A CA 1
ATOM 593 C C . PRO A 1 80 ? 5.212 0.554 5.928 1.00 87.56 80 PRO A C 1
ATOM 595 O O . PRO A 1 80 ? 3.992 0.660 6.035 1.00 87.56 80 PRO A O 1
ATOM 598 N N . ALA A 1 81 ? 5.900 1.244 5.019 1.00 86.19 81 ALA A N 1
ATOM 599 C CA . ALA A 1 81 ? 5.241 2.121 4.060 1.00 86.19 81 ALA A CA 1
ATOM 600 C C . ALA A 1 81 ? 4.435 1.326 3.010 1.00 86.19 81 ALA A C 1
ATOM 602 O O . ALA A 1 81 ? 3.395 1.809 2.568 1.00 86.19 81 ALA A O 1
ATOM 603 N N . LEU A 1 82 ? 4.835 0.092 2.667 1.00 90.44 82 LEU A N 1
ATOM 604 C CA . LEU A 1 82 ? 4.000 -0.792 1.843 1.00 90.44 82 LEU A CA 1
ATOM 605 C C . LEU A 1 82 ? 2.793 -1.324 2.610 1.00 90.44 82 LEU A C 1
ATOM 607 O O . LEU A 1 82 ? 1.715 -1.413 2.031 1.00 90.44 82 LEU A O 1
ATOM 611 N N . GLN A 1 83 ? 2.945 -1.619 3.904 1.00 92.81 83 GLN A N 1
ATOM 612 C CA . GLN A 1 83 ? 1.808 -1.990 4.749 1.00 92.81 83 GLN A CA 1
ATOM 613 C C . GLN A 1 83 ? 0.777 -0.856 4.814 1.00 92.81 83 GLN A C 1
ATOM 615 O O . GLN A 1 83 ? -0.418 -1.094 4.647 1.00 92.81 83 GLN A O 1
ATOM 620 N N . PHE A 1 84 ? 1.230 0.396 4.946 1.00 92.88 84 PHE A N 1
ATOM 621 C CA . PHE A 1 84 ? 0.340 1.554 4.870 1.00 92.88 84 PHE A CA 1
ATOM 622 C C . PHE A 1 84 ? -0.366 1.650 3.509 1.00 92.88 84 PHE A C 1
ATOM 624 O O . PHE A 1 84 ? -1.589 1.738 3.476 1.00 92.88 84 PHE A O 1
ATOM 631 N N . LEU A 1 85 ? 0.375 1.608 2.394 1.00 91.75 85 LEU A N 1
ATOM 632 C CA . LEU A 1 85 ? -0.205 1.739 1.050 1.00 91.75 85 LEU A CA 1
ATOM 633 C C . LEU A 1 85 ? -1.188 0.608 0.724 1.00 91.75 85 LEU A C 1
ATOM 635 O O . LEU A 1 85 ? -2.283 0.874 0.235 1.00 91.75 85 LEU A O 1
ATOM 639 N N . SER A 1 86 ? -0.832 -0.636 1.052 1.00 94.25 86 SER A N 1
ATOM 640 C CA . SER A 1 86 ? -1.718 -1.796 0.914 1.00 94.25 86 SER A CA 1
ATOM 641 C C . SER A 1 86 ? -2.995 -1.612 1.736 1.00 94.25 86 SER A C 1
ATOM 643 O O . SER A 1 86 ? -4.096 -1.805 1.225 1.00 94.25 86 SER A O 1
ATOM 645 N N . GLY A 1 87 ? -2.869 -1.153 2.985 1.00 95.50 87 GLY A N 1
ATOM 646 C CA . GLY A 1 87 ? -4.013 -0.863 3.843 1.00 95.50 87 GLY A CA 1
ATOM 647 C C . GLY A 1 87 ? -4.892 0.281 3.333 1.00 95.50 87 GLY A C 1
ATOM 648 O O . GLY A 1 87 ? -6.116 0.171 3.362 1.00 95.50 87 GLY A O 1
ATOM 649 N N . TYR A 1 88 ? -4.282 1.346 2.814 1.00 94.44 88 TYR A N 1
ATOM 650 C CA . TYR A 1 88 ? -4.980 2.487 2.225 1.00 94.44 88 TYR A CA 1
ATOM 651 C C . TYR A 1 88 ? -5.799 2.073 0.995 1.00 94.44 88 TYR A C 1
ATOM 653 O O . TYR A 1 88 ? -7.003 2.301 0.950 1.00 94.44 88 TYR A O 1
ATOM 661 N N . PHE A 1 89 ? -5.204 1.371 0.029 1.00 94.69 89 PHE A N 1
ATOM 662 C CA . PHE A 1 89 ? -5.960 0.925 -1.146 1.00 94.69 89 PHE A CA 1
ATOM 663 C C . PHE A 1 89 ? -6.927 -0.225 -0.838 1.00 94.69 89 PHE A C 1
ATOM 665 O O . PHE A 1 89 ? -7.948 -0.365 -1.512 1.00 94.69 89 PHE A O 1
ATOM 672 N N . ALA A 1 90 ? -6.682 -1.022 0.208 1.00 97.12 90 ALA A N 1
ATOM 673 C CA . ALA A 1 90 ? -7.672 -1.969 0.717 1.00 97.12 90 ALA A CA 1
ATOM 674 C C . ALA A 1 90 ? -8.911 -1.255 1.284 1.00 97.12 90 ALA A C 1
ATOM 676 O O . ALA A 1 90 ? -10.024 -1.734 1.064 1.00 97.12 90 ALA A O 1
ATOM 677 N N . LEU A 1 91 ? -8.739 -0.109 1.955 1.00 96.88 91 LEU A N 1
ATOM 678 C CA . LEU A 1 91 ? -9.845 0.742 2.408 1.00 96.88 91 LEU A CA 1
ATOM 679 C C . LEU A 1 91 ? -10.653 1.263 1.214 1.00 96.88 91 LEU A C 1
ATOM 681 O O . LEU A 1 91 ? -11.867 1.068 1.189 1.00 96.88 91 LEU A O 1
ATOM 685 N N . GLU A 1 92 ? -9.985 1.827 0.203 1.00 95.00 92 GLU A N 1
ATOM 686 C CA . GLU A 1 92 ? -10.627 2.285 -1.044 1.00 95.00 92 GLU A CA 1
ATOM 687 C C . GLU A 1 92 ? -11.371 1.141 -1.762 1.00 95.00 92 GLU A C 1
ATOM 689 O O . GLU A 1 92 ? -12.423 1.336 -2.365 1.00 95.00 92 GLU A O 1
ATOM 694 N N . SER A 1 93 ? -10.873 -0.095 -1.632 1.00 95.50 93 SER A N 1
ATOM 695 C CA . SER A 1 93 ? -11.510 -1.307 -2.175 1.00 95.50 93 SER A CA 1
ATOM 696 C C . SER A 1 93 ? -12.698 -1.818 -1.354 1.00 95.50 93 SER A C 1
ATOM 698 O O . SER A 1 93 ? -13.269 -2.856 -1.697 1.00 95.50 93 SER A O 1
ATOM 700 N N . GLY A 1 94 ? -13.018 -1.191 -0.220 1.00 96.25 94 GLY A N 1
ATOM 701 C CA . GLY A 1 94 ? -14.017 -1.681 0.733 1.00 96.25 94 GLY A CA 1
ATOM 702 C C . GLY A 1 94 ? -13.603 -2.946 1.497 1.00 96.25 94 GLY A C 1
ATOM 703 O O . GLY A 1 94 ? -14.425 -3.566 2.172 1.00 96.25 94 GLY A O 1
ATOM 704 N N . LYS A 1 95 ? -12.333 -3.359 1.418 1.00 97.06 95 LYS A N 1
ATOM 705 C CA . LYS A 1 95 ? -11.779 -4.519 2.136 1.00 97.06 95 LYS A CA 1
ATOM 706 C C . LYS A 1 95 ? -11.355 -4.094 3.545 1.00 97.06 95 LYS A C 1
ATOM 708 O O . LYS A 1 95 ? -10.174 -4.128 3.887 1.00 97.06 95 LYS A O 1
ATOM 713 N N . PHE A 1 96 ? -12.325 -3.671 4.355 1.00 97.12 96 PHE A N 1
ATOM 714 C CA . PHE A 1 96 ? -12.077 -2.993 5.633 1.00 97.12 96 PHE A CA 1
ATOM 715 C C . PHE A 1 96 ? -11.265 -3.824 6.635 1.00 97.12 96 PHE A C 1
ATOM 717 O O . PHE A 1 96 ? -10.367 -3.281 7.272 1.00 97.12 96 PHE A O 1
ATOM 724 N N . ASP A 1 97 ? -11.506 -5.135 6.733 1.00 96.81 97 ASP A N 1
ATOM 725 C CA . ASP A 1 97 ? -10.738 -6.004 7.638 1.00 96.81 97 ASP A CA 1
ATOM 726 C C . ASP A 1 97 ? -9.248 -6.040 7.265 1.00 96.81 97 ASP A C 1
ATOM 728 O O . ASP A 1 97 ? -8.377 -5.866 8.118 1.00 96.81 97 ASP A O 1
ATOM 732 N N . LEU A 1 98 ? -8.949 -6.195 5.968 1.00 95.88 98 LEU A N 1
ATOM 733 C CA . LEU A 1 98 ? -7.577 -6.177 5.459 1.00 95.88 98 LEU A CA 1
ATOM 734 C C . LEU A 1 98 ? -6.934 -4.804 5.670 1.00 95.88 98 LEU A C 1
ATOM 736 O O . LEU A 1 98 ? -5.788 -4.731 6.113 1.00 95.88 98 LEU A O 1
ATOM 740 N N . ALA A 1 99 ? -7.680 -3.729 5.397 1.00 97.38 99 ALA A N 1
ATOM 741 C CA . ALA A 1 99 ? -7.225 -2.366 5.637 1.00 97.38 99 ALA A CA 1
ATOM 742 C C . ALA A 1 99 ? -6.801 -2.181 7.097 1.00 97.38 99 ALA A C 1
ATOM 744 O O . ALA A 1 99 ? -5.691 -1.728 7.368 1.00 97.38 99 ALA A O 1
ATOM 745 N N . ILE A 1 100 ? -7.636 -2.613 8.045 1.00 97.62 100 ILE A N 1
ATOM 746 C CA . ILE A 1 100 ? -7.351 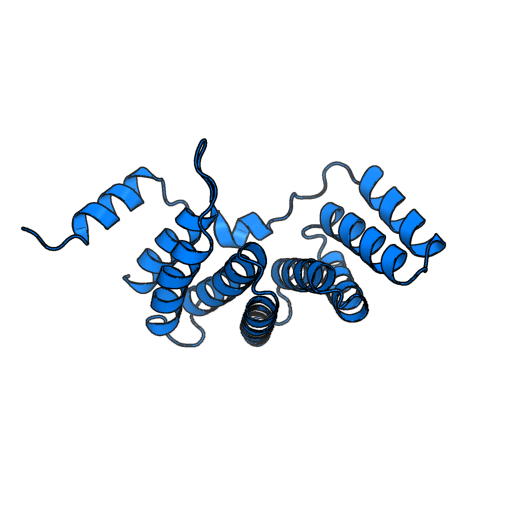-2.519 9.479 1.00 97.62 100 ILE A CA 1
ATOM 747 C C . ILE A 1 100 ? -6.083 -3.287 9.850 1.00 97.62 100 ILE A C 1
ATOM 749 O O . ILE A 1 100 ? -5.232 -2.740 10.556 1.00 97.62 100 ILE A O 1
ATOM 753 N N . THR A 1 101 ? -5.928 -4.527 9.381 1.00 96.25 101 THR A N 1
ATOM 754 C CA . THR A 1 101 ? -4.726 -5.328 9.654 1.00 96.25 101 THR A CA 1
ATOM 755 C C . THR A 1 101 ? -3.467 -4.621 9.152 1.00 96.25 101 THR A C 1
ATOM 757 O O . THR A 1 101 ? -2.554 -4.366 9.937 1.00 96.25 101 THR A O 1
ATOM 760 N N . ARG A 1 102 ? -3.450 -4.227 7.876 1.00 94.31 102 ARG A N 1
ATOM 761 C CA . ARG A 1 102 ? -2.286 -3.625 7.208 1.00 94.31 102 ARG A CA 1
ATOM 762 C C . ARG A 1 102 ? -1.923 -2.249 7.775 1.00 94.31 102 ARG A C 1
ATOM 764 O O . ARG A 1 102 ? -0.756 -1.952 8.028 1.00 94.31 102 ARG A O 1
ATOM 771 N N . LEU A 1 103 ? -2.922 -1.418 8.073 1.00 94.88 103 LEU A N 1
ATOM 772 C CA . LEU A 1 103 ? -2.701 -0.109 8.690 1.00 94.88 103 LEU A CA 1
ATOM 773 C C . LEU A 1 103 ? -2.148 -0.244 10.116 1.00 94.88 103 LEU A C 1
ATOM 775 O O . LEU A 1 103 ? -1.254 0.515 10.493 1.00 94.88 103 LEU A O 1
ATOM 779 N N . ARG A 1 104 ? -2.607 -1.227 10.902 1.00 94.75 104 ARG A N 1
ATOM 780 C CA . ARG A 1 104 ? -2.046 -1.492 12.239 1.00 94.75 104 ARG A CA 1
ATOM 781 C C . ARG A 1 104 ? -0.596 -1.966 12.176 1.00 94.75 104 ARG A C 1
ATOM 783 O O . ARG A 1 104 ? 0.200 -1.482 12.972 1.00 94.75 104 ARG A O 1
ATOM 790 N N . GLU A 1 105 ? -0.246 -2.823 11.218 1.00 91.88 105 GLU A N 1
ATOM 791 C CA . GLU A 1 105 ? 1.147 -3.236 10.978 1.00 91.88 105 GLU A CA 1
ATOM 792 C C . GLU A 1 105 ? 2.036 -2.025 10.648 1.00 91.88 105 GLU A C 1
ATOM 794 O O . GLU A 1 105 ? 3.136 -1.890 11.183 1.00 91.88 105 GLU A O 1
ATOM 799 N N . SER A 1 106 ? 1.545 -1.081 9.835 1.00 89.75 106 SER A N 1
ATOM 800 C CA . SER A 1 106 ? 2.298 0.147 9.532 1.00 89.75 106 SER A CA 1
ATOM 801 C C . SER A 1 106 ? 2.558 1.012 10.776 1.00 89.75 106 SER A C 1
ATOM 803 O O . SER A 1 106 ? 3.673 1.515 10.960 1.00 89.75 106 SER A O 1
ATOM 805 N N . LEU A 1 107 ? 1.577 1.114 11.683 1.00 90.62 107 LEU A N 1
ATOM 806 C CA . LEU A 1 107 ? 1.669 1.901 12.918 1.00 90.62 107 LEU A CA 1
ATOM 807 C C . LEU A 1 107 ? 2.736 1.396 13.894 1.00 90.62 107 LEU A C 1
ATOM 809 O O . LEU A 1 107 ? 3.305 2.209 14.622 1.00 90.62 107 LEU A O 1
ATOM 813 N N . GLU A 1 108 ? 3.053 0.099 13.898 1.00 90.00 108 GLU A N 1
ATOM 814 C CA . GLU A 1 108 ? 4.109 -0.460 14.759 1.00 90.00 108 GLU A CA 1
ATOM 815 C C . GLU A 1 108 ? 5.488 0.155 14.468 1.00 90.00 108 GLU A C 1
ATOM 817 O O . GLU A 1 108 ? 6.330 0.261 15.360 1.00 90.00 108 GLU A O 1
ATOM 822 N N . SER A 1 109 ? 5.707 0.618 13.235 1.00 83.25 109 SER A N 1
ATOM 823 C CA . SER A 1 109 ? 6.954 1.263 12.811 1.00 83.25 109 SER A CA 1
ATOM 824 C C . SER A 1 109 ? 7.000 2.780 13.042 1.00 83.25 109 SER A C 1
ATOM 826 O O . SER A 1 109 ? 8.068 3.390 12.955 1.00 83.25 109 SER A O 1
ATOM 828 N N . GLY A 1 110 ? 5.846 3.412 13.274 1.00 79.56 110 GLY A N 1
ATOM 829 C CA . GLY A 1 110 ? 5.696 4.869 13.322 1.00 79.56 110 GLY A CA 1
ATOM 830 C C . GLY A 1 110 ? 5.708 5.585 11.958 1.00 79.56 110 GLY A C 1
ATOM 831 O O . GLY A 1 110 ? 5.620 6.818 11.916 1.00 79.56 110 GLY A O 1
ATOM 832 N N . VAL A 1 111 ? 5.800 4.864 10.836 1.00 81.62 111 VAL A N 1
ATOM 833 C CA . VAL A 1 111 ? 5.730 5.430 9.475 1.00 81.62 111 VAL A CA 1
ATOM 834 C C . VAL A 1 111 ? 4.274 5.724 9.091 1.00 81.62 111 VAL A C 1
ATOM 836 O O . VAL A 1 111 ? 3.388 4.935 9.394 1.00 81.62 111 VAL A O 1
ATOM 839 N N . CYS A 1 112 ? 4.020 6.870 8.442 1.00 81.38 112 CYS A N 1
ATOM 840 C CA . CYS A 1 112 ? 2.677 7.317 8.021 1.00 81.38 112 CYS A CA 1
ATOM 841 C C . CYS A 1 112 ? 1.645 7.327 9.172 1.00 81.38 112 CYS A C 1
ATOM 843 O O . CYS A 1 112 ? 0.463 7.081 8.960 1.00 81.38 112 CYS A O 1
ATOM 845 N N . THR A 1 113 ? 2.091 7.574 10.414 1.00 88.12 113 THR A N 1
ATOM 846 C CA . THR A 1 113 ? 1.266 7.387 11.623 1.00 88.12 113 THR A CA 1
ATOM 847 C C . THR A 1 113 ? -0.028 8.191 11.583 1.00 88.12 113 THR A C 1
ATOM 849 O O . THR A 1 113 ? -1.095 7.678 11.915 1.00 88.12 113 THR A O 1
ATOM 852 N N . LYS A 1 114 ? 0.059 9.465 11.183 1.00 90.50 114 LYS A N 1
ATOM 853 C CA . LYS A 1 114 ? -1.111 10.337 11.144 1.00 90.50 114 LYS A CA 1
ATOM 854 C C . LYS A 1 114 ? -2.099 9.826 10.102 1.00 90.50 114 LYS A C 1
ATOM 856 O O . LYS A 1 114 ? -3.261 9.615 10.420 1.00 90.50 114 LYS A O 1
ATOM 861 N N . GLU A 1 115 ? -1.626 9.584 8.889 1.00 90.06 115 GLU A N 1
ATOM 862 C CA . GLU A 1 115 ? -2.414 9.093 7.764 1.00 90.06 115 GLU A CA 1
ATOM 863 C C . GLU A 1 115 ? -3.063 7.736 8.081 1.00 90.06 115 GLU A C 1
ATOM 865 O O . GLU A 1 115 ? -4.248 7.543 7.813 1.00 90.06 115 GLU A O 1
ATOM 870 N N . ALA A 1 116 ? -2.333 6.835 8.743 1.00 93.00 116 ALA A N 1
ATOM 871 C CA . ALA A 1 116 ? -2.847 5.542 9.177 1.00 93.00 116 ALA A CA 1
ATOM 872 C C . ALA A 1 116 ? -3.975 5.675 10.212 1.00 93.00 116 ALA A C 1
ATOM 874 O O . ALA A 1 116 ? -4.951 4.930 10.139 1.00 93.00 116 ALA A O 1
ATOM 875 N N . TYR A 1 117 ? -3.905 6.635 11.144 1.00 95.44 117 TYR A N 1
ATOM 876 C CA . TYR A 1 117 ? -5.025 6.914 12.052 1.00 95.44 117 TYR A CA 1
ATOM 877 C C . TYR A 1 117 ? -6.268 7.417 11.318 1.00 95.44 117 TYR A C 1
ATOM 879 O O . TYR A 1 117 ? -7.371 6.992 11.655 1.00 95.44 117 TYR A O 1
ATOM 887 N N . GLY A 1 118 ? -6.104 8.277 10.310 1.00 94.44 118 GLY A N 1
ATOM 888 C CA . GLY A 1 118 ? -7.219 8.728 9.471 1.00 94.44 118 GLY A CA 1
ATOM 889 C C . GLY A 1 118 ? -7.903 7.551 8.773 1.00 94.44 118 GLY A C 1
ATOM 890 O O . GLY A 1 118 ? -9.094 7.315 8.979 1.00 94.44 118 GLY A O 1
ATOM 891 N N . ALA A 1 119 ? -7.115 6.742 8.061 1.00 95.19 119 ALA A N 1
ATOM 892 C CA . ALA A 1 119 ? -7.607 5.578 7.328 1.00 95.19 119 ALA A CA 1
ATOM 893 C C . ALA A 1 119 ? -8.244 4.517 8.249 1.00 95.19 119 ALA A C 1
ATOM 895 O O . ALA A 1 119 ? -9.282 3.947 7.918 1.00 95.19 119 ALA A O 1
ATOM 896 N N . LEU A 1 120 ? -7.692 4.281 9.445 1.00 97.56 120 LEU A N 1
ATOM 897 C CA . LEU A 1 120 ? -8.319 3.398 10.436 1.00 97.56 120 LEU A CA 1
ATOM 898 C C . LEU A 1 120 ? -9.647 3.960 10.946 1.00 97.56 120 LEU A C 1
ATOM 900 O O . LEU A 1 120 ? -10.604 3.206 11.111 1.00 97.56 120 LEU A O 1
ATOM 904 N N . GLY A 1 121 ? -9.727 5.269 11.189 1.00 97.38 121 GLY A N 1
ATOM 905 C CA . GLY A 1 121 ? -10.973 5.925 11.581 1.00 97.38 121 GLY A CA 1
ATOM 906 C C . GLY A 1 121 ? -12.079 5.739 10.541 1.00 97.38 121 GLY A C 1
ATOM 907 O O . GLY A 1 121 ? -13.228 5.478 10.899 1.00 97.38 121 GLY A O 1
ATOM 908 N N . GLU A 1 122 ? -11.733 5.825 9.260 1.00 97.50 122 GLU A N 1
ATOM 909 C CA . GLU A 1 122 ? -12.653 5.565 8.149 1.00 97.50 122 GLU A CA 1
ATOM 910 C C . GLU A 1 122 ? -13.046 4.086 8.057 1.00 97.50 122 GLU A C 1
ATOM 912 O O . GLU A 1 122 ? -14.239 3.781 8.014 1.00 97.50 122 GLU A O 1
ATOM 917 N N . ALA A 1 123 ? -12.077 3.167 8.126 1.00 97.69 123 ALA A N 1
ATOM 918 C CA . ALA A 1 123 ? -12.327 1.726 8.066 1.00 97.69 123 ALA A CA 1
ATOM 919 C C . ALA A 1 123 ? -13.266 1.247 9.187 1.00 97.69 123 ALA A C 1
ATOM 921 O O . ALA A 1 123 ? -14.254 0.558 8.930 1.00 97.69 123 ALA A O 1
ATOM 922 N N . TYR A 1 124 ? -13.001 1.650 10.435 1.00 97.81 124 TYR A N 1
ATOM 923 C CA . TYR A 1 124 ? -13.854 1.297 11.573 1.00 97.81 124 TYR A CA 1
ATOM 924 C C . TYR A 1 124 ? -15.239 1.947 11.489 1.00 97.81 124 TYR A C 1
ATOM 926 O O . TYR A 1 124 ? -16.227 1.319 11.869 1.00 97.81 124 TYR A O 1
ATOM 934 N N . GLY A 1 125 ? -15.334 3.172 10.963 1.00 97.56 125 GLY A N 1
ATOM 935 C CA . GLY A 1 125 ? -16.618 3.832 10.725 1.00 97.56 125 GLY A CA 1
ATOM 936 C C . GLY A 1 125 ? -17.464 3.081 9.695 1.00 97.56 125 GLY A C 1
ATOM 937 O O . GLY A 1 125 ? -18.653 2.860 9.916 1.00 97.56 125 GLY A O 1
ATOM 938 N N . ALA A 1 126 ? -16.842 2.607 8.611 1.00 96.44 126 ALA A N 1
ATOM 939 C CA . ALA A 1 126 ? -17.514 1.815 7.582 1.00 96.44 126 ALA A CA 1
ATOM 940 C C . ALA A 1 126 ? -18.021 0.455 8.102 1.00 96.44 126 ALA A C 1
ATOM 942 O O . ALA A 1 126 ? -19.073 -0.014 7.672 1.00 96.44 126 ALA A O 1
ATOM 943 N N . LEU A 1 127 ? -17.322 -0.145 9.071 1.00 96.44 127 LEU A N 1
ATOM 944 C CA . LEU A 1 127 ? -17.764 -1.358 9.774 1.00 96.44 127 LEU A CA 1
ATOM 945 C C . LEU A 1 127 ? -18.826 -1.097 10.861 1.00 96.44 127 LEU A C 1
ATOM 947 O O . LEU A 1 127 ? -19.329 -2.042 11.469 1.00 96.44 127 LEU A O 1
ATOM 951 N N . GLY A 1 128 ? -19.185 0.164 11.122 1.00 96.00 128 GLY A N 1
ATOM 952 C CA . GLY A 1 128 ? -20.145 0.548 12.162 1.00 96.00 128 GLY A CA 1
ATOM 953 C C . GLY A 1 128 ? -19.567 0.565 13.583 1.00 96.00 128 GLY A C 1
ATOM 954 O O . GLY A 1 128 ? -20.310 0.735 14.554 1.00 96.00 128 GLY A O 1
ATOM 955 N N . GLU A 1 129 ? -18.249 0.430 13.739 1.00 96.62 129 GLU A N 1
ATOM 956 C CA . GLU A 1 129 ? -17.557 0.526 15.026 1.00 96.62 129 GLU A CA 1
ATOM 957 C C . GLU A 1 129 ? -17.281 1.988 15.419 1.00 96.62 129 GLU A C 1
ATOM 959 O O . GLU A 1 129 ? -16.136 2.396 15.633 1.00 96.62 129 GLU A O 1
ATOM 964 N N . GLU A 1 130 ? -18.337 2.794 15.558 1.00 95.12 130 GLU A N 1
ATOM 965 C CA . GLU A 1 130 ? -18.212 4.256 15.699 1.00 95.12 130 GLU A CA 1
ATOM 966 C C . GLU A 1 130 ? -17.334 4.675 16.890 1.00 95.12 130 GLU A C 1
ATOM 968 O O . GLU A 1 130 ? -16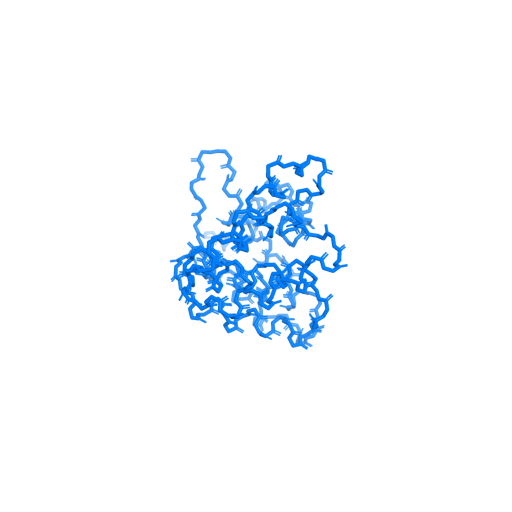.503 5.570 16.780 1.00 95.12 130 GLU A O 1
ATOM 973 N N . LYS A 1 131 ? -17.416 3.959 18.020 1.00 96.88 131 LYS A N 1
ATOM 974 C CA . LYS A 1 131 ? -16.566 4.235 19.195 1.00 96.88 131 LYS A CA 1
ATOM 975 C C . LYS A 1 131 ? -15.076 4.050 18.910 1.00 96.88 131 LYS A C 1
ATOM 977 O O . LYS A 1 131 ? -14.244 4.698 19.544 1.00 96.88 131 LYS A O 1
ATOM 982 N N . THR A 1 132 ? -14.724 3.102 18.046 1.00 96.62 132 THR A N 1
ATOM 983 C CA . THR A 1 132 ? -13.336 2.857 17.644 1.00 96.62 132 THR A CA 1
ATOM 984 C C . THR A 1 132 ? -12.917 3.901 16.611 1.00 96.62 132 THR A C 1
ATOM 986 O O . THR A 1 132 ? -11.837 4.479 16.737 1.00 96.62 132 THR A O 1
ATOM 989 N N . ALA A 1 133 ? -13.804 4.218 15.665 1.00 96.19 133 ALA A N 1
ATOM 990 C CA . ALA A 1 133 ? -13.600 5.261 14.665 1.00 96.19 133 ALA A CA 1
ATOM 991 C C . ALA A 1 133 ? -13.314 6.634 15.299 1.00 96.19 133 ALA A C 1
ATOM 993 O O . ALA A 1 133 ? -12.314 7.268 14.968 1.00 96.19 133 ALA A O 1
ATOM 994 N N . GLU A 1 134 ? -14.127 7.064 16.268 1.00 96.19 134 GLU A N 1
ATOM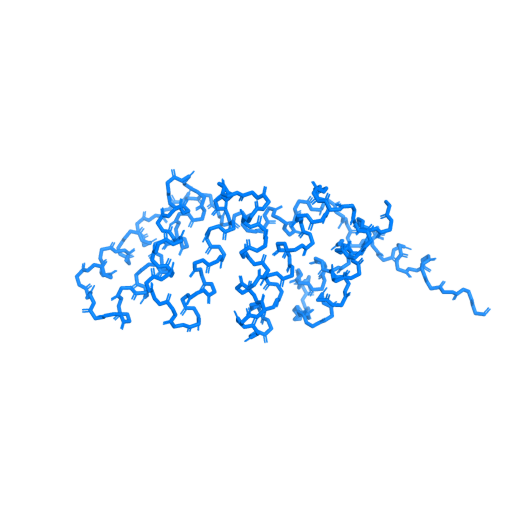 995 C CA . GLU A 1 134 ? -13.955 8.328 17.001 1.00 96.19 134 GLU A CA 1
ATOM 996 C C . GLU A 1 134 ? -12.587 8.423 17.685 1.00 96.19 134 GLU A C 1
ATOM 998 O O . GLU A 1 134 ? -11.935 9.467 17.633 1.00 96.19 134 GLU A O 1
ATOM 1003 N N . LYS A 1 135 ? -12.108 7.323 18.285 1.00 97.25 135 LYS A N 1
ATOM 1004 C CA . LYS A 1 135 ? -10.773 7.283 18.902 1.00 97.25 135 LYS A CA 1
ATOM 1005 C C . LYS A 1 135 ? -9.679 7.541 17.873 1.00 97.25 135 LYS A C 1
ATOM 1007 O O . LYS A 1 135 ? -8.781 8.336 18.135 1.00 97.25 135 LYS A O 1
ATOM 1012 N N . PHE A 1 136 ? -9.745 6.882 16.718 1.00 96.19 136 PHE A N 1
ATOM 1013 C CA . PHE A 1 136 ? -8.746 7.054 15.666 1.00 96.19 136 PHE A CA 1
ATOM 1014 C C . PHE A 1 136 ? -8.826 8.431 14.995 1.00 96.19 136 PHE A C 1
ATOM 1016 O O . PHE A 1 136 ? -7.783 9.030 14.744 1.00 96.19 136 PHE A O 1
ATOM 1023 N N . ARG A 1 137 ? -10.024 9.004 14.820 1.00 94.19 137 ARG A N 1
ATOM 1024 C CA . ARG A 1 137 ? -10.190 10.398 14.364 1.00 94.19 137 ARG A CA 1
ATOM 1025 C C . ARG A 1 137 ? -9.573 11.400 15.348 1.00 94.19 137 ARG A C 1
ATOM 1027 O O . ARG A 1 137 ? -8.826 12.280 14.934 1.00 94.19 137 ARG A O 1
ATOM 1034 N N . ALA A 1 138 ? -9.778 11.219 16.653 1.00 94.94 138 ALA A N 1
ATOM 1035 C CA . ALA A 1 138 ? -9.136 12.059 17.668 1.00 94.94 138 ALA A CA 1
ATOM 1036 C C . ALA A 1 138 ? -7.599 11.909 17.671 1.00 94.94 138 ALA A C 1
ATOM 1038 O O . ALA A 1 138 ? -6.867 12.886 17.861 1.00 94.94 138 ALA A O 1
ATOM 1039 N N . LEU A 1 139 ? -7.084 10.697 17.430 1.00 94.56 139 LEU A N 1
ATOM 1040 C CA . LEU A 1 139 ? -5.646 10.460 17.258 1.00 94.56 139 LEU A CA 1
ATOM 1041 C C . LEU A 1 139 ? -5.107 11.153 16.001 1.00 94.56 139 LEU A C 1
ATOM 1043 O O . LEU A 1 139 ? -4.052 11.781 16.070 1.00 94.56 139 LEU A O 1
ATOM 1047 N N . PHE A 1 140 ? -5.831 11.110 14.882 1.00 92.50 140 PHE A N 1
ATOM 1048 C CA . PHE A 1 140 ? -5.482 11.846 13.665 1.00 92.50 140 PHE A CA 1
ATOM 1049 C C . PHE A 1 140 ? -5.365 13.356 13.930 1.00 92.50 140 PHE A C 1
ATOM 1051 O O . PHE A 1 140 ? -4.357 13.970 13.570 1.00 92.50 140 PHE A O 1
ATOM 1058 N N . GLU A 1 141 ? -6.351 13.949 14.605 1.00 91.31 141 GLU A N 1
ATOM 1059 C CA . GLU A 1 141 ? -6.384 15.387 14.910 1.00 91.31 141 GLU A CA 1
ATOM 1060 C C . GLU A 1 141 ? -5.271 15.819 15.873 1.00 91.31 141 GLU A C 1
ATOM 1062 O O . GLU A 1 141 ? -4.611 16.835 15.650 1.00 91.31 141 GLU A O 1
ATOM 1067 N N . SER A 1 142 ? -5.036 15.034 16.927 1.00 91.19 142 SER A N 1
ATOM 1068 C CA . SER A 1 142 ? -4.018 15.330 17.946 1.00 91.19 142 SER A CA 1
ATOM 1069 C C . SER A 1 142 ? -2.587 15.030 17.492 1.00 91.19 142 SER A C 1
ATOM 1071 O O . SER A 1 142 ? -1.631 15.545 18.076 1.00 91.19 142 SER A O 1
ATOM 1073 N N . THR A 1 143 ? -2.411 14.237 16.432 1.00 88.69 143 THR A N 1
ATOM 1074 C CA . THR A 1 143 ? -1.089 13.930 15.886 1.00 88.69 143 THR A CA 1
ATOM 1075 C C . THR A 1 143 ? -0.557 15.118 15.076 1.00 88.69 143 THR A C 1
ATOM 1077 O O . THR A 1 143 ? -0.950 15.380 13.933 1.00 88.69 143 THR A O 1
ATOM 1080 N N . SER A 1 144 ? 0.396 15.835 15.671 1.00 78.88 144 SER A N 1
ATOM 1081 C CA . SER A 1 144 ? 1.191 16.891 15.036 1.00 78.88 144 SER A CA 1
ATOM 1082 C C . SER A 1 144 ? 2.664 16.488 14.977 1.00 78.88 144 SER A C 1
ATOM 1084 O O . SER A 1 144 ? 3.182 15.938 15.945 1.00 78.88 144 SER A O 1
ATOM 1086 N N . GLY A 1 145 ? 3.360 16.786 13.878 1.00 67.25 145 GLY A N 1
ATOM 1087 C CA . GLY A 1 145 ? 4.796 16.496 13.756 1.00 67.25 145 GLY A CA 1
ATOM 1088 C C . GLY A 1 145 ? 5.143 15.018 13.542 1.00 67.25 145 GLY A C 1
ATOM 1089 O O . GLY A 1 145 ? 6.315 14.658 13.629 1.00 67.25 145 GLY A O 1
ATOM 1090 N N . ALA A 1 146 ? 4.155 14.165 13.241 1.00 67.69 146 ALA A N 1
ATOM 1091 C CA . ALA A 1 146 ? 4.437 12.849 12.680 1.00 67.69 146 ALA A CA 1
ATOM 1092 C C . ALA A 1 146 ? 5.207 13.013 11.368 1.00 67.69 146 ALA A C 1
ATOM 1094 O O . ALA A 1 146 ? 4.975 13.967 10.619 1.00 67.69 146 ALA A O 1
ATOM 1095 N N . LYS A 1 147 ? 6.126 12.081 11.100 1.00 63.19 147 LYS A N 1
ATOM 1096 C CA . LYS A 1 147 ? 6.798 12.031 9.804 1.00 63.19 147 LYS A CA 1
ATOM 1097 C C . LYS A 1 147 ? 5.710 11.916 8.729 1.00 63.19 147 LYS A C 1
ATOM 1099 O O . LYS A 1 147 ? 4.910 10.982 8.839 1.00 63.19 147 LYS A O 1
ATOM 1104 N N . PRO A 1 148 ? 5.654 12.847 7.754 1.00 60.53 148 PRO A N 1
ATOM 1105 C CA . PRO A 1 148 ? 4.743 12.732 6.624 1.00 60.53 148 PRO A CA 1
ATOM 1106 C C . PRO A 1 148 ? 4.903 11.362 5.999 1.00 60.53 148 PRO A C 1
ATOM 1108 O O . PRO A 1 148 ? 5.999 10.793 6.072 1.00 60.53 148 PRO A O 1
ATOM 1111 N N . CYS A 1 149 ? 3.846 10.846 5.383 1.00 64.44 149 CYS A N 1
ATOM 1112 C CA . CYS A 1 149 ? 3.948 9.546 4.767 1.00 64.44 149 CYS A CA 1
ATOM 1113 C C . CYS A 1 149 ? 5.092 9.505 3.742 1.00 64.44 149 CYS A C 1
ATOM 1115 O O . CYS A 1 149 ? 5.011 9.998 2.612 1.00 64.44 149 CYS A O 1
ATOM 1117 N N . GLU A 1 150 ? 6.175 8.850 4.152 1.00 56.66 150 GLU A N 1
ATOM 1118 C CA . GLU A 1 150 ? 7.310 8.467 3.330 1.00 56.66 150 GLU A CA 1
ATOM 1119 C C . GLU A 1 150 ? 6.892 7.365 2.327 1.00 56.66 150 GLU A C 1
ATOM 1121 O O . GLU A 1 150 ? 7.730 6.709 1.737 1.00 56.66 150 GLU A O 1
ATOM 1126 N N . ALA A 1 151 ? 5.606 7.181 2.004 1.00 48.28 151 ALA A N 1
ATOM 1127 C CA . ALA A 1 151 ? 5.228 6.617 0.702 1.00 48.28 151 ALA A CA 1
ATOM 1128 C C . ALA A 1 151 ? 5.865 7.433 -0.442 1.00 48.28 151 ALA A C 1
ATOM 1130 O O . ALA A 1 151 ? 6.314 6.895 -1.456 1.00 48.28 151 ALA A O 1
ATOM 1131 N N . SER A 1 152 ? 6.034 8.737 -0.205 1.00 47.66 152 SER A N 1
ATOM 1132 C CA . SER A 1 152 ? 6.906 9.590 -1.001 1.00 47.66 152 SER A CA 1
ATOM 1133 C C . SER A 1 152 ? 8.374 9.135 -0.991 1.00 47.66 152 SER A C 1
ATOM 1135 O O . SER A 1 152 ? 9.041 9.333 -1.984 1.00 47.66 152 SER A O 1
ATOM 1137 N N . TYR A 1 153 ? 8.910 8.441 0.012 1.00 45.56 153 TYR A N 1
ATOM 1138 C CA . TYR A 1 153 ? 10.289 7.922 0.011 1.00 45.56 153 TYR A CA 1
ATOM 1139 C C . TYR A 1 153 ? 10.538 6.856 -1.074 1.00 45.56 153 TYR A C 1
ATOM 1141 O O . TYR A 1 153 ? 11.615 6.858 -1.675 1.00 45.56 153 TYR A O 1
ATOM 1149 N N . PHE A 1 154 ? 9.549 6.021 -1.430 1.00 50.94 154 PHE A N 1
ATOM 1150 C CA . PHE A 1 154 ? 9.674 5.097 -2.576 1.00 50.94 154 PHE A CA 1
ATOM 1151 C C . PHE A 1 154 ? 9.671 5.823 -3.931 1.00 50.94 154 PHE A C 1
ATOM 1153 O O . PHE A 1 154 ? 10.427 5.451 -4.839 1.00 50.94 154 PHE A O 1
ATOM 1160 N N . ILE A 1 155 ? 8.855 6.879 -4.037 1.00 49.56 155 ILE A N 1
ATOM 1161 C CA . ILE A 1 155 ? 8.564 7.628 -5.272 1.00 49.56 155 ILE A CA 1
ATOM 1162 C C . ILE A 1 155 ? 9.550 8.802 -5.502 1.00 49.56 155 ILE A C 1
ATOM 1164 O O . ILE A 1 155 ? 9.958 9.065 -6.629 1.00 49.56 155 ILE A O 1
ATOM 1168 N N . TRP A 1 156 ? 10.004 9.472 -4.440 1.00 44.69 156 TRP A N 1
ATOM 1169 C CA . TRP A 1 156 ? 10.732 10.754 -4.435 1.00 44.69 156 TRP A CA 1
ATOM 1170 C C . TRP A 1 156 ? 12.189 10.662 -3.993 1.00 44.69 156 TRP A C 1
ATOM 1172 O O . TRP A 1 156 ? 12.955 11.579 -4.281 1.00 44.69 156 TRP A O 1
ATOM 1182 N N . LYS A 1 157 ? 12.656 9.544 -3.416 1.00 43.59 157 LYS A N 1
ATOM 1183 C CA . LYS A 1 157 ? 14.108 9.290 -3.304 1.00 43.59 157 LYS A CA 1
ATOM 1184 C C . LYS A 1 157 ? 14.716 8.843 -4.641 1.00 43.59 157 LYS A C 1
ATOM 1186 O O . LYS A 1 157 ? 15.665 8.065 -4.713 1.00 43.59 157 LYS A O 1
ATOM 1191 N N . SER A 1 158 ? 14.134 9.294 -5.743 1.00 42.09 158 SER A N 1
ATOM 1192 C CA . SER A 1 158 ? 14.863 9.493 -6.977 1.00 42.09 158 SER A CA 1
ATOM 1193 C C . SER A 1 158 ? 15.269 10.966 -6.937 1.00 42.09 158 SER A C 1
ATOM 1195 O O . SER A 1 158 ? 14.445 11.844 -7.171 1.00 42.09 158 SER A O 1
ATOM 1197 N N . GLU A 1 159 ? 16.540 11.251 -6.644 1.00 48.19 159 GLU A N 1
ATOM 1198 C CA . GLU A 1 159 ? 17.168 12.579 -6.799 1.00 48.19 159 GLU A CA 1
ATOM 1199 C C . GLU A 1 159 ? 17.180 13.047 -8.268 1.00 48.19 159 GLU A C 1
ATOM 1201 O O . GLU A 1 159 ? 18.029 13.825 -8.695 1.00 48.19 159 GLU A O 1
ATOM 1206 N N . THR A 1 160 ? 16.289 12.525 -9.104 1.00 53.03 160 THR A N 1
ATOM 1207 C CA . THR A 1 160 ? 16.339 12.752 -10.530 1.00 53.03 160 THR A CA 1
ATOM 1208 C C . THR A 1 160 ? 15.648 14.075 -10.804 1.00 53.03 160 THR A C 1
ATOM 1210 O O . THR A 1 160 ? 14.422 14.164 -10.872 1.00 53.03 160 THR A O 1
ATOM 1213 N N . ARG A 1 161 ? 16.453 15.132 -10.938 1.00 55.41 161 ARG A N 1
ATOM 1214 C CA . ARG A 1 161 ? 15.978 16.429 -11.423 1.00 55.41 161 ARG A CA 1
ATOM 1215 C C . ARG A 1 161 ? 15.230 16.220 -12.735 1.00 55.41 161 ARG A C 1
ATOM 1217 O O . ARG A 1 161 ? 15.732 15.543 -13.631 1.00 55.41 161 ARG A O 1
ATOM 1224 N N . LEU A 1 162 ? 14.088 16.891 -12.878 1.00 54.41 162 LEU A N 1
ATOM 1225 C CA . LEU A 1 162 ? 13.286 16.937 -14.107 1.00 54.41 162 LEU A CA 1
ATOM 1226 C C . LEU A 1 162 ? 14.158 17.133 -15.371 1.00 54.41 162 LEU A C 1
ATOM 1228 O O . LEU A 1 162 ? 13.912 16.522 -16.406 1.00 54.41 162 LEU A O 1
ATOM 1232 N N . GLY A 1 163 ? 15.236 17.923 -15.260 1.00 57.28 163 GLY A N 1
ATOM 1233 C CA . GLY A 1 163 ? 16.198 18.165 -16.340 1.00 57.28 163 GLY A CA 1
ATOM 1234 C C . GLY A 1 163 ? 17.047 16.955 -16.760 1.00 57.28 163 GLY A C 1
ATOM 1235 O O . GLY A 1 163 ? 17.322 16.795 -17.947 1.00 57.28 163 GLY A O 1
ATOM 1236 N N . GLU A 1 164 ? 17.431 16.070 -15.837 1.00 61.59 164 GLU A N 1
ATOM 1237 C CA . GLU A 1 164 ? 18.191 14.852 -16.167 1.00 61.59 164 GLU A CA 1
ATOM 1238 C C . GLU A 1 164 ? 17.311 13.833 -16.900 1.00 61.59 164 GLU A C 1
ATOM 1240 O O . GLU A 1 164 ? 17.766 13.161 -17.826 1.00 61.59 164 GLU A O 1
ATOM 1245 N N . ILE A 1 165 ? 16.024 13.768 -16.546 1.00 54.97 165 ILE A N 1
ATOM 1246 C CA . ILE A 1 165 ? 15.046 12.897 -17.212 1.00 54.97 165 ILE A CA 1
ATOM 1247 C C . ILE A 1 165 ? 14.682 13.433 -18.594 1.00 54.97 165 ILE A C 1
ATOM 1249 O O . ILE A 1 165 ? 14.661 12.662 -19.550 1.00 54.97 165 ILE A O 1
ATOM 1253 N N . GLN A 1 166 ? 14.468 14.744 -18.748 1.00 58.56 166 GLN A N 1
ATOM 1254 C CA . GLN A 1 166 ? 14.241 15.349 -20.067 1.00 58.56 166 GLN A CA 1
ATOM 1255 C C . GLN A 1 166 ? 15.422 15.105 -21.017 1.00 58.56 166 GLN A C 1
ATOM 1257 O O . GLN A 1 166 ? 15.218 14.815 -22.199 1.00 58.56 166 GLN A O 1
ATOM 1262 N N . ALA A 1 167 ? 16.655 15.161 -20.503 1.00 63.56 167 ALA A N 1
ATOM 1263 C CA . ALA A 1 167 ? 17.844 14.798 -21.266 1.00 63.56 167 ALA A CA 1
ATOM 1264 C C . ALA A 1 167 ? 17.846 13.306 -21.654 1.00 63.56 167 ALA A C 1
ATOM 1266 O O . ALA A 1 167 ? 18.105 12.982 -22.815 1.00 63.56 167 ALA A O 1
ATOM 1267 N N . MET A 1 168 ? 17.486 12.407 -20.728 1.00 61.53 168 MET A N 1
ATOM 1268 C CA . MET A 1 168 ? 17.369 10.968 -21.002 1.00 61.53 168 MET A CA 1
ATOM 1269 C C . MET A 1 168 ? 16.287 10.654 -22.047 1.00 61.53 168 MET A C 1
ATOM 1271 O O . MET A 1 168 ? 16.570 9.948 -23.014 1.00 61.53 168 MET A O 1
ATOM 1275 N N . LEU A 1 169 ? 15.089 11.234 -21.938 1.00 60.06 169 LEU A N 1
ATOM 1276 C CA . LEU A 1 169 ? 14.007 11.070 -22.920 1.00 60.06 169 LEU A CA 1
ATOM 1277 C C . LEU A 1 169 ? 14.417 11.564 -24.313 1.00 60.06 169 LEU A C 1
ATOM 1279 O O . LEU A 1 169 ? 14.070 10.951 -25.322 1.00 60.06 169 LEU A O 1
ATOM 1283 N N . LYS A 1 170 ? 15.198 12.648 -24.385 1.00 64.44 170 LYS A N 1
ATOM 1284 C CA . LYS A 1 170 ? 15.747 13.148 -25.651 1.00 64.44 170 LYS A CA 1
ATOM 1285 C C . LYS A 1 170 ? 16.786 12.194 -26.248 1.00 64.44 170 LYS A C 1
ATOM 1287 O O . LYS A 1 170 ? 16.828 12.065 -27.465 1.00 64.44 170 LYS A O 1
ATOM 1292 N N . SER A 1 171 ? 17.588 11.523 -25.417 1.00 62.31 171 SER A N 1
ATOM 1293 C CA . SER A 1 171 ? 18.564 10.518 -25.875 1.00 62.31 171 SER A CA 1
ATOM 1294 C C . SER A 1 171 ? 17.947 9.177 -26.284 1.00 62.31 171 SER A C 1
ATOM 1296 O O . SER A 1 171 ? 18.560 8.444 -27.050 1.00 62.31 171 SER A O 1
ATOM 1298 N N . LEU A 1 172 ? 16.746 8.863 -25.786 1.00 60.16 172 LEU A N 1
ATOM 1299 C CA . LEU A 1 172 ? 16.021 7.626 -26.090 1.00 60.16 172 LEU A CA 1
ATOM 1300 C C . LEU A 1 172 ? 15.147 7.731 -27.347 1.00 60.16 172 LEU A C 1
ATOM 1302 O O . LEU A 1 172 ? 14.722 6.702 -27.871 1.00 60.16 172 LEU A O 1
ATOM 1306 N N . ARG A 1 173 ? 14.880 8.943 -27.862 1.00 52.09 173 ARG A N 1
ATOM 1307 C CA . ARG A 1 173 ? 14.259 9.073 -29.186 1.00 52.09 173 ARG A CA 1
ATOM 1308 C C . ARG A 1 173 ? 15.224 8.536 -30.244 1.00 52.09 173 ARG A C 1
ATOM 1310 O O . ARG A 1 173 ? 16.363 9.004 -30.285 1.00 52.09 173 ARG A O 1
ATOM 1317 N N . PRO A 1 174 ? 14.785 7.625 -31.130 1.00 44.50 174 PRO A N 1
ATOM 1318 C CA . PRO A 1 174 ? 15.571 7.309 -32.310 1.00 44.50 174 PRO A CA 1
ATOM 1319 C C . PRO A 1 174 ? 15.799 8.604 -33.102 1.00 44.50 174 PRO A C 1
ATOM 1321 O O . PRO A 1 174 ? 14.893 9.434 -33.222 1.00 44.50 174 PRO A O 1
ATOM 1324 N N . ALA A 1 175 ? 17.032 8.808 -33.574 1.00 40.94 175 ALA A N 1
ATOM 1325 C CA . ALA A 1 175 ? 17.343 9.910 -34.478 1.00 40.94 175 ALA A CA 1
ATOM 1326 C C . ALA A 1 175 ? 16.422 9.832 -35.718 1.00 40.94 175 ALA A C 1
ATOM 1328 O O . ALA A 1 175 ? 16.071 8.716 -36.110 1.00 40.94 175 ALA A O 1
ATOM 1329 N N . PRO A 1 176 ? 15.997 10.983 -36.277 1.00 47.59 176 PRO A N 1
ATOM 1330 C CA . PRO A 1 176 ? 15.104 11.019 -37.435 1.00 47.59 176 PRO A CA 1
ATOM 1331 C C . PRO A 1 176 ? 15.689 10.310 -38.659 1.00 47.59 176 PRO A C 1
ATOM 1333 O O . PRO A 1 176 ? 16.934 10.305 -38.805 1.00 47.59 176 PRO A O 1
#